Protein AF-A0A6F8SN04-F1 (afdb_monomer_lite)

Secondary structure (DSSP, 8-state):
-EE-TTT--EE-TT-SB-TTT-PBTTS-HHHHHHHHHHSPPP-----------------------EEEEEETTEEEEEEEEEEETTEEEEEEEEEE-

Organism: NCBI:txid2707299

Foldseek 3Di:
DDADLPPRDDDDPPDQADPVPRDGPPPDVVSVVVVVVVPPPDPDPDDPDDPDDDDDDDDDPDDWDWDWDDDVQKIKTKTWPDADPVGTDIDIDIDGD

Sequence (97 aa):
MKICPVCESTLFDDMDTCFGCLYRFGSDPALEAARSAKAVPWPVDGGEGECAASRGGEGGSAAPTAQEMSVPGWRLRVRSEGLQPRGSSLTVEIEPV

Structure (mmCIF, N/CA/C/O backbone):
data_AF-A0A6F8SN04-F1
#
_entry.id   AF-A0A6F8SN04-F1
#
loop_
_atom_site.group_PDB
_atom_site.id
_atom_site.type_symbol
_atom_site.label_atom_id
_atom_site.label_alt_id
_atom_site.label_comp_id
_atom_site.label_asym_id
_atom_site.label_entity_id
_atom_site.label_seq_id
_atom_site.pdbx_PDB_ins_code
_atom_site.Cartn_x
_atom_site.Cartn_y
_atom_site.Cartn_z
_atom_site.occupancy
_atom_site.B_iso_or_equiv
_atom_site.auth_seq_id
_atom_site.auth_comp_id
_atom_site.auth_asym_id
_atom_site.auth_atom_id
_atom_site.pdbx_PDB_model_num
ATOM 1 N N . MET A 1 1 ? 9.937 -6.859 -0.500 1.00 89.25 1 MET A N 1
ATOM 2 C CA . MET A 1 1 ? 8.818 -6.880 0.457 1.00 89.25 1 MET A CA 1
ATOM 3 C C . MET A 1 1 ? 7.550 -6.663 -0.344 1.00 89.25 1 MET A C 1
ATOM 5 O O . MET A 1 1 ? 7.493 -5.696 -1.099 1.00 89.25 1 MET A O 1
ATOM 9 N N . LYS A 1 2 ? 6.539 -7.511 -0.164 1.00 92.19 2 LYS A N 1
ATOM 10 C CA . LYS A 1 2 ? 5.204 -7.356 -0.758 1.00 92.19 2 LYS A CA 1
ATOM 11 C C . LYS A 1 2 ? 4.192 -6.997 0.319 1.00 92.19 2 LYS A C 1
ATOM 13 O O . LYS A 1 2 ? 4.497 -7.092 1.503 1.00 92.19 2 LYS A O 1
ATOM 18 N N . ILE A 1 3 ? 2.983 -6.587 -0.059 1.00 94.38 3 ILE A N 1
ATOM 19 C CA . ILE A 1 3 ? 1.903 -6.417 0.923 1.00 94.38 3 ILE A CA 1
ATOM 20 C C . ILE A 1 3 ? 0.691 -7.273 0.565 1.00 94.38 3 ILE A C 1
ATOM 22 O O . ILE A 1 3 ? 0.417 -7.541 -0.605 1.00 94.38 3 ILE A O 1
ATOM 26 N N . CYS A 1 4 ? 0.015 -7.800 1.583 1.00 95.44 4 CYS A N 1
ATOM 27 C CA . CYS A 1 4 ? -1.174 -8.611 1.379 1.00 95.44 4 CYS A CA 1
ATOM 28 C C . CYS A 1 4 ? -2.295 -7.756 0.768 1.00 95.44 4 CYS A C 1
ATOM 30 O O . CYS A 1 4 ? -2.577 -6.682 1.299 1.00 95.44 4 CYS A O 1
ATOM 32 N N . PRO A 1 5 ? -2.974 -8.213 -0.300 1.00 94.88 5 PRO A N 1
ATOM 33 C CA . PRO A 1 5 ? -4.105 -7.483 -0.862 1.00 94.88 5 PRO A CA 1
ATOM 34 C C . PRO A 1 5 ? -5.364 -7.488 0.003 1.00 94.88 5 PRO A C 1
ATOM 36 O O . PRO A 1 5 ? -6.267 -6.705 -0.264 1.00 94.88 5 PRO A O 1
ATOM 39 N N . VAL A 1 6 ? -5.418 -8.341 1.029 1.00 95.69 6 VAL A N 1
ATOM 40 C CA . VAL A 1 6 ? -6.580 -8.475 1.915 1.00 95.69 6 VAL A CA 1
ATOM 41 C C . VAL A 1 6 ? -6.405 -7.673 3.203 1.00 95.69 6 VAL A C 1
ATOM 43 O O . VAL A 1 6 ? -7.257 -6.857 3.528 1.00 95.69 6 VAL A O 1
ATOM 46 N N . CYS A 1 7 ? -5.317 -7.896 3.949 1.00 95.94 7 CYS A N 1
ATOM 47 C CA . CYS A 1 7 ? -5.108 -7.268 5.263 1.00 95.94 7 CYS A CA 1
ATOM 48 C C . CYS A 1 7 ? -4.037 -6.171 5.287 1.00 95.94 7 CYS A C 1
ATOM 50 O O . CYS A 1 7 ? -3.698 -5.678 6.358 1.00 95.94 7 CYS A O 1
ATOM 52 N N . GLU A 1 8 ? -3.458 -5.836 4.133 1.00 94.81 8 GLU A N 1
ATOM 53 C CA . GLU A 1 8 ? -2.468 -4.764 3.964 1.00 94.81 8 GLU A CA 1
ATOM 54 C C . GLU A 1 8 ? -1.161 -4.919 4.775 1.00 94.81 8 GLU A C 1
ATOM 56 O O . GLU A 1 8 ? -0.310 -4.033 4.774 1.00 94.81 8 GLU A O 1
ATOM 61 N N . SER A 1 9 ? -0.928 -6.075 5.405 1.00 94.94 9 SER A N 1
ATOM 62 C CA . SER A 1 9 ? 0.326 -6.352 6.112 1.00 94.94 9 SER A CA 1
ATOM 63 C C . SER A 1 9 ? 1.507 -6.453 5.144 1.00 94.94 9 SER A C 1
ATOM 65 O O . SER A 1 9 ? 1.397 -7.127 4.114 1.00 94.94 9 SER A O 1
ATOM 67 N N . THR A 1 10 ? 2.655 -5.888 5.515 1.00 95.31 10 THR A N 1
ATOM 68 C CA . THR A 1 10 ? 3.938 -6.081 4.820 1.00 95.31 10 THR A CA 1
ATOM 69 C C . THR A 1 10 ? 4.499 -7.478 5.084 1.00 95.31 10 THR A C 1
ATOM 71 O O . THR A 1 10 ? 4.565 -7.916 6.229 1.00 95.31 10 THR A O 1
ATOM 74 N N . LEU A 1 11 ? 4.915 -8.174 4.027 1.00 94.94 11 LEU A N 1
ATOM 75 C CA . LEU A 1 11 ? 5.457 -9.534 4.045 1.00 94.94 11 LEU A CA 1
ATOM 76 C C . LEU A 1 11 ? 6.724 -9.620 3.183 1.00 94.94 11 LEU A C 1
ATOM 78 O O . LEU A 1 11 ? 6.969 -8.776 2.316 1.00 94.94 11 LEU A O 1
ATOM 82 N N . PHE A 1 12 ? 7.502 -10.682 3.374 1.00 94.75 12 PHE A N 1
ATOM 83 C CA . PHE A 1 12 ? 8.600 -11.018 2.469 1.00 94.75 12 PHE A CA 1
ATOM 84 C C . PHE A 1 12 ? 8.066 -11.522 1.117 1.00 94.75 12 PHE A C 1
ATOM 86 O O . PHE A 1 12 ? 6.942 -12.026 1.026 1.00 94.75 12 PHE A O 1
ATOM 93 N N . ASP A 1 13 ? 8.840 -11.339 0.046 1.00 91.94 13 ASP A N 1
ATOM 94 C CA . ASP A 1 13 ? 8.384 -11.629 -1.323 1.00 91.94 13 ASP A CA 1
ATOM 95 C C . ASP A 1 13 ? 8.188 -13.132 -1.575 1.00 91.94 13 ASP A C 1
ATOM 97 O O . ASP A 1 13 ? 7.275 -13.512 -2.310 1.00 91.94 13 ASP A O 1
ATOM 101 N N . ASP A 1 14 ? 8.976 -13.971 -0.900 1.00 94.31 14 ASP A N 1
ATOM 102 C CA . ASP A 1 14 ? 8.982 -15.437 -0.979 1.00 94.31 14 ASP A CA 1
ATOM 103 C C . ASP A 1 14 ? 7.803 -16.113 -0.256 1.00 94.31 14 ASP A C 1
ATOM 105 O O . ASP A 1 14 ? 7.597 -17.313 -0.395 1.00 94.31 14 ASP A O 1
ATOM 109 N N . MET A 1 15 ? 6.983 -15.368 0.492 1.00 95.12 15 MET A N 1
ATOM 110 C CA . MET A 1 15 ? 5.868 -15.955 1.240 1.00 95.12 15 MET A CA 1
ATOM 111 C C . MET A 1 15 ? 4.666 -16.299 0.350 1.00 95.12 15 MET A C 1
ATOM 113 O O . MET A 1 15 ? 3.962 -15.403 -0.109 1.00 95.12 15 MET A O 1
ATOM 117 N N . ASP A 1 16 ? 4.326 -17.574 0.188 1.00 95.56 16 ASP A N 1
ATOM 118 C CA . ASP A 1 16 ? 3.161 -17.994 -0.617 1.00 95.56 16 ASP A CA 1
ATOM 119 C C . ASP A 1 16 ? 1.800 -17.746 0.057 1.00 95.56 16 ASP A C 1
ATOM 121 O O . ASP A 1 16 ? 0.744 -17.811 -0.576 1.00 95.56 16 ASP A O 1
ATOM 125 N N . THR A 1 17 ? 1.778 -17.483 1.365 1.00 96.50 17 THR A N 1
ATOM 126 C CA . THR A 1 17 ? 0.550 -17.254 2.141 1.00 96.50 17 THR A CA 1
ATOM 127 C C . THR A 1 17 ? 0.773 -16.171 3.190 1.00 96.50 17 THR A C 1
ATOM 129 O O . THR A 1 17 ? 1.804 -16.131 3.857 1.00 96.50 17 THR A O 1
ATOM 132 N N . CYS A 1 18 ? -0.199 -15.275 3.349 1.00 96.88 18 CYS A N 1
ATOM 133 C CA . CYS A 1 18 ? -0.185 -14.275 4.406 1.00 96.88 18 CYS A CA 1
ATOM 134 C C . CYS A 1 18 ? -0.596 -14.910 5.740 1.00 96.88 18 CYS A C 1
ATOM 136 O O . CYS A 1 18 ? -1.741 -15.321 5.898 1.00 96.88 18 CYS A O 1
ATOM 138 N N . PHE A 1 19 ? 0.286 -14.929 6.740 1.00 94.44 19 PHE A N 1
ATOM 139 C CA . PHE A 1 19 ? -0.057 -15.476 8.063 1.00 94.44 19 PHE A CA 1
ATOM 140 C C . PHE A 1 19 ? -1.000 -14.590 8.895 1.00 94.44 19 PHE A C 1
ATOM 142 O O . PHE A 1 19 ? -1.524 -15.052 9.902 1.00 94.44 19 PHE A O 1
ATOM 149 N N . GLY A 1 20 ? -1.252 -13.344 8.480 1.00 94.81 20 GLY A N 1
ATOM 150 C CA . GLY A 1 20 ? -2.201 -12.454 9.158 1.00 94.81 20 GLY A CA 1
ATOM 151 C C . GLY A 1 20 ? -3.667 -12.705 8.789 1.00 94.81 20 GLY A C 1
ATOM 152 O O . GLY A 1 20 ? -4.544 -12.532 9.626 1.00 94.81 20 GLY A O 1
ATOM 153 N N . CYS A 1 21 ? -3.944 -13.114 7.547 1.00 96.75 21 CYS A N 1
ATOM 154 C CA . CYS A 1 21 ? -5.315 -13.317 7.052 1.00 96.75 21 CYS A CA 1
ATOM 155 C C . CYS A 1 21 ? -5.522 -14.613 6.254 1.00 96.75 21 CYS A C 1
ATOM 157 O O . CYS A 1 21 ? -6.601 -14.832 5.715 1.00 96.75 21 CYS A O 1
ATOM 159 N N . LEU A 1 22 ? -4.495 -15.462 6.159 1.00 97.19 22 LEU A N 1
ATOM 160 C CA . LEU A 1 22 ? -4.486 -16.735 5.427 1.00 97.19 22 LEU A CA 1
ATOM 161 C C . LEU A 1 22 ? -4.748 -16.624 3.916 1.00 97.19 22 LEU A C 1
ATOM 163 O O . LEU A 1 22 ? -4.991 -17.632 3.255 1.00 97.19 22 LEU A O 1
ATOM 167 N N . TYR A 1 23 ? -4.644 -15.424 3.343 1.00 96.75 23 TYR A N 1
ATOM 168 C CA . TYR A 1 23 ? -4.708 -15.235 1.896 1.00 96.75 23 TYR A CA 1
ATOM 169 C C . TYR A 1 23 ? -3.532 -15.935 1.198 1.00 96.75 23 TYR A C 1
ATOM 171 O O . TYR A 1 23 ? -2.374 -15.719 1.571 1.00 96.75 23 TYR A O 1
ATOM 179 N N . ARG A 1 24 ? -3.823 -16.743 0.174 1.00 97.44 24 ARG A N 1
ATOM 180 C CA . ARG A 1 24 ? -2.829 -17.457 -0.638 1.00 97.44 24 ARG A CA 1
ATOM 181 C C . ARG A 1 24 ? -2.535 -16.661 -1.907 1.00 97.44 24 ARG A C 1
ATOM 183 O O . ARG A 1 24 ? -3.427 -16.446 -2.717 1.00 97.44 24 ARG A O 1
ATOM 190 N N . PHE A 1 25 ? -1.286 -16.252 -2.098 1.00 95.25 25 PHE A N 1
ATOM 191 C CA . PHE A 1 25 ? -0.909 -15.481 -3.284 1.00 95.25 25 PHE A CA 1
ATOM 192 C C . PHE A 1 25 ? -1.077 -16.319 -4.561 1.00 95.25 25 PHE A C 1
ATOM 194 O O . PHE A 1 25 ? -0.809 -17.522 -4.565 1.00 95.25 25 PHE A O 1
ATOM 201 N N . GLY A 1 26 ? -1.572 -15.690 -5.627 1.00 94.38 26 GLY A N 1
ATOM 202 C CA . GLY A 1 26 ? -1.949 -16.337 -6.883 1.00 94.38 26 GLY A CA 1
ATOM 203 C C . GLY A 1 26 ? -3.357 -16.946 -6.905 1.00 94.38 26 GLY A C 1
ATOM 204 O O . GLY A 1 26 ? -3.754 -17.477 -7.940 1.00 94.38 26 GLY A O 1
ATOM 205 N N . SER A 1 27 ? -4.132 -16.879 -5.811 1.00 96.44 27 SER A N 1
ATOM 206 C CA . SER A 1 27 ? -5.526 -17.356 -5.819 1.00 96.44 27 SER A CA 1
ATOM 207 C C . SER A 1 27 ? -6.483 -16.415 -6.551 1.00 96.44 27 SER A C 1
ATOM 209 O O . SER A 1 27 ? -7.474 -16.877 -7.108 1.00 96.44 27 SER A O 1
ATOM 211 N N . ASP A 1 28 ? -6.197 -15.109 -6.542 1.00 95.81 28 ASP A N 1
ATOM 212 C CA . ASP A 1 28 ? -6.976 -14.088 -7.247 1.00 95.81 28 ASP A CA 1
ATOM 213 C C . ASP A 1 28 ? -6.043 -13.055 -7.917 1.00 95.81 28 ASP A C 1
ATOM 215 O O . ASP A 1 28 ? -5.634 -12.067 -7.296 1.00 95.81 28 ASP A O 1
ATOM 219 N N . PRO A 1 29 ? -5.694 -13.262 -9.201 1.00 92.81 29 PRO A N 1
ATOM 220 C CA . PRO A 1 29 ? -4.830 -12.348 -9.946 1.00 92.81 29 PRO A CA 1
ATOM 221 C C . PRO A 1 29 ? -5.441 -10.957 -10.150 1.00 92.81 29 PRO A C 1
ATOM 223 O O . PRO A 1 29 ? -4.706 -9.975 -10.262 1.00 92.81 29 PRO A O 1
ATOM 226 N N . ALA A 1 30 ? -6.773 -10.850 -10.212 1.00 92.44 30 ALA A N 1
ATOM 227 C CA . ALA A 1 30 ? -7.448 -9.574 -10.433 1.00 92.44 30 ALA A CA 1
ATOM 228 C C . ALA A 1 30 ? -7.318 -8.677 -9.197 1.00 92.44 30 ALA A C 1
ATOM 230 O O . ALA A 1 30 ? -6.998 -7.492 -9.317 1.00 92.44 30 ALA A O 1
ATOM 231 N N . LEU A 1 31 ? -7.4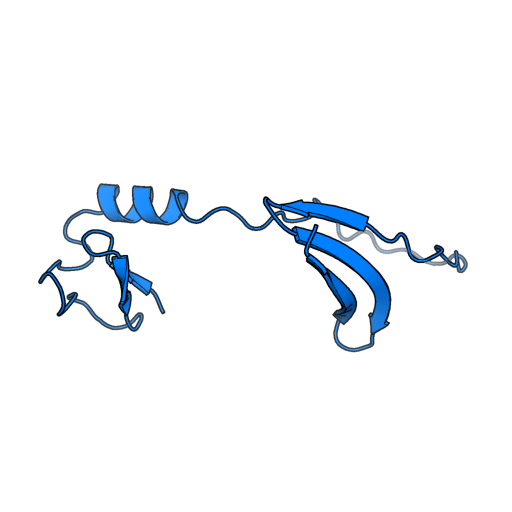85 -9.260 -8.009 1.00 92.31 31 LEU A N 1
ATOM 232 C CA . LEU A 1 31 ? -7.273 -8.581 -6.735 1.00 92.31 31 LEU A CA 1
ATOM 233 C C . LEU A 1 31 ? -5.812 -8.118 -6.566 1.00 92.31 31 LEU A C 1
ATOM 235 O O . LEU A 1 31 ? -5.547 -6.991 -6.137 1.00 92.31 31 LEU A O 1
ATOM 239 N N . GLU A 1 32 ? -4.850 -8.959 -6.942 1.00 93.00 32 GLU A N 1
ATOM 240 C CA .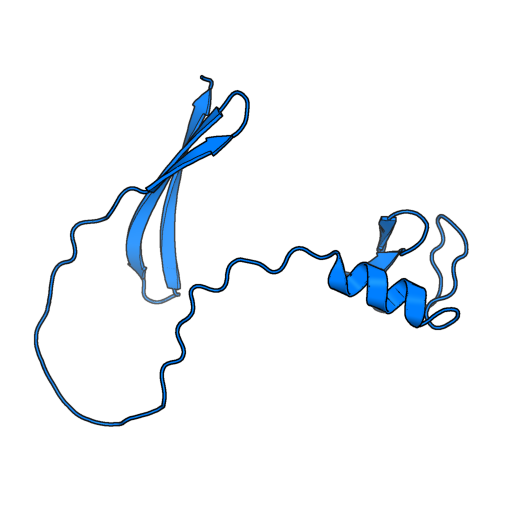 GLU A 1 32 ? -3.418 -8.639 -6.865 1.00 93.00 32 GLU A CA 1
ATOM 241 C C . GLU A 1 32 ? -3.005 -7.530 -7.845 1.00 93.00 32 GLU A C 1
ATOM 243 O O . GLU A 1 32 ? -2.236 -6.626 -7.485 1.00 93.00 32 GLU A O 1
ATOM 248 N N . ALA A 1 33 ? -3.564 -7.541 -9.058 1.00 90.06 33 ALA A N 1
ATOM 249 C CA . ALA A 1 33 ? -3.362 -6.491 -10.049 1.00 90.06 33 ALA A CA 1
ATOM 250 C C . ALA A 1 33 ? -3.974 -5.155 -9.597 1.00 90.06 33 ALA A C 1
ATOM 252 O O . ALA A 1 33 ? -3.304 -4.122 -9.657 1.00 90.06 33 ALA A O 1
ATOM 253 N N . ALA A 1 34 ? -5.207 -5.171 -9.076 1.00 88.06 34 ALA A N 1
ATOM 254 C CA . ALA A 1 34 ? -5.883 -3.976 -8.568 1.00 88.06 34 ALA A CA 1
ATOM 255 C C . ALA A 1 34 ? -5.085 -3.300 -7.444 1.00 88.06 34 ALA A C 1
ATOM 257 O O . ALA A 1 34 ? -4.947 -2.076 -7.410 1.00 88.06 34 ALA A O 1
ATOM 258 N N . ARG A 1 35 ? -4.489 -4.097 -6.552 1.00 87.12 35 ARG A N 1
ATOM 259 C CA . ARG A 1 35 ? -3.588 -3.579 -5.521 1.00 87.12 35 ARG A CA 1
ATOM 260 C C . ARG A 1 35 ? -2.317 -2.967 -6.107 1.00 87.12 35 ARG A C 1
ATOM 262 O O . ARG A 1 35 ? -1.901 -1.904 -5.652 1.00 87.12 35 ARG A O 1
ATOM 269 N N . SER A 1 36 ? -1.697 -3.628 -7.079 1.00 81.06 36 SER A N 1
ATOM 270 C CA . SER A 1 36 ? -0.470 -3.133 -7.715 1.00 81.06 36 SER A CA 1
ATOM 271 C C . SER A 1 36 ? -0.708 -1.796 -8.423 1.00 81.06 36 SER A C 1
ATOM 273 O O . SER A 1 36 ? 0.134 -0.911 -8.351 1.00 81.06 36 SER A O 1
ATOM 275 N N . ALA A 1 37 ? -1.894 -1.606 -9.008 1.00 78.00 37 ALA A N 1
ATOM 276 C CA . ALA A 1 37 ? -2.317 -0.336 -9.597 1.00 78.00 37 ALA A CA 1
ATOM 277 C C . ALA A 1 37 ? -2.618 0.764 -8.557 1.00 78.00 37 ALA A C 1
ATOM 279 O O . ALA A 1 37 ? -2.505 1.947 -8.863 1.00 78.00 37 ALA A O 1
ATOM 280 N N . LYS A 1 38 ? -2.992 0.392 -7.323 1.00 73.94 38 LYS A N 1
ATOM 281 C CA . LYS A 1 38 ? -3.215 1.333 -6.210 1.00 73.94 38 LYS A CA 1
ATOM 282 C C . LYS A 1 38 ? -1.904 1.860 -5.615 1.00 73.94 38 LYS A C 1
ATOM 284 O O . LYS A 1 38 ? -1.929 2.851 -4.886 1.00 73.94 38 LYS A O 1
ATOM 289 N N . ALA A 1 39 ? -0.768 1.218 -5.897 1.00 70.44 39 ALA A N 1
ATOM 290 C CA . ALA A 1 39 ? 0.527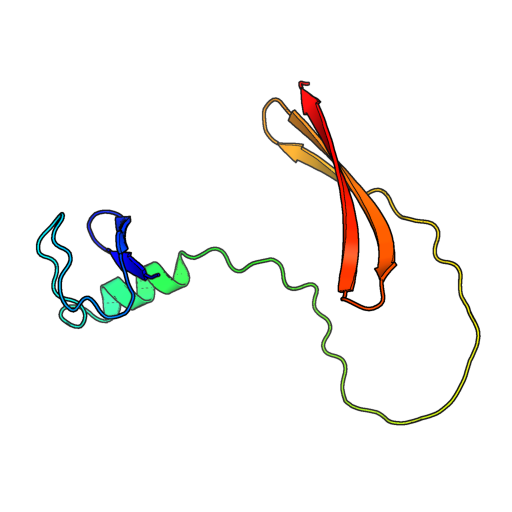 1.792 -5.567 1.00 70.44 39 ALA A CA 1
ATOM 291 C C . ALA A 1 39 ? 0.674 3.083 -6.375 1.00 70.44 39 ALA A C 1
ATOM 293 O O . ALA A 1 39 ? 0.781 3.042 -7.598 1.00 70.44 39 ALA A O 1
ATOM 294 N N . VAL A 1 40 ? 0.602 4.227 -5.690 1.00 62.81 40 VAL A N 1
ATOM 295 C CA . VAL A 1 40 ? 0.713 5.538 -6.328 1.00 62.81 40 VAL A CA 1
ATOM 296 C C . VAL A 1 40 ? 2.036 5.551 -7.094 1.00 62.81 40 VAL A C 1
ATOM 298 O O . VAL A 1 40 ? 3.081 5.374 -6.458 1.00 62.81 40 VAL A O 1
ATOM 301 N N . PRO A 1 41 ? 2.024 5.692 -8.433 1.00 59.19 41 PRO A N 1
ATOM 302 C CA . PRO A 1 41 ? 3.262 5.816 -9.171 1.00 59.19 41 PRO A CA 1
ATOM 303 C C . PRO A 1 41 ? 3.988 7.038 -8.623 1.00 59.19 41 PRO A C 1
ATOM 305 O O . PRO A 1 41 ? 3.412 8.123 -8.507 1.00 59.19 41 PRO A O 1
ATOM 308 N N . TRP A 1 42 ? 5.244 6.840 -8.232 1.00 51.44 42 TRP A N 1
ATOM 309 C CA . TRP A 1 42 ? 6.135 7.951 -7.941 1.00 51.44 42 TRP A CA 1
ATOM 310 C C . TRP A 1 42 ? 6.089 8.912 -9.140 1.00 51.44 42 TRP A C 1
ATOM 312 O O . TRP A 1 42 ? 6.089 8.413 -10.271 1.00 51.44 42 TRP A O 1
ATOM 322 N N . PRO A 1 43 ? 6.022 10.244 -8.953 1.00 55.22 43 PRO A N 1
ATOM 323 C CA . PRO A 1 43 ? 6.155 11.166 -10.068 1.00 55.22 43 PRO A CA 1
ATOM 324 C C . PRO A 1 43 ? 7.536 10.931 -10.675 1.00 55.22 43 PRO A C 1
ATOM 326 O O . PRO A 1 43 ? 8.557 11.310 -10.104 1.00 55.22 43 PRO A O 1
ATOM 329 N N . VAL A 1 44 ? 7.584 10.208 -11.789 1.00 58.31 44 VAL A N 1
ATOM 330 C CA . VAL A 1 44 ? 8.769 10.200 -12.631 1.00 58.31 44 VAL A CA 1
ATOM 331 C C . VAL A 1 44 ? 8.692 11.528 -13.365 1.00 58.31 44 VAL A C 1
ATOM 333 O O . VAL A 1 44 ? 7.756 11.760 -14.131 1.00 58.31 44 VAL A O 1
ATOM 336 N N . ASP A 1 45 ? 9.605 12.447 -13.069 1.00 55.78 45 ASP A N 1
ATOM 337 C CA . ASP A 1 45 ? 9.822 13.576 -13.963 1.00 55.78 45 ASP A CA 1
ATOM 338 C C . ASP A 1 45 ? 10.128 12.975 -15.338 1.00 55.78 45 ASP A C 1
ATOM 340 O O . ASP A 1 45 ? 11.072 12.196 -15.496 1.00 55.78 45 ASP A O 1
ATOM 344 N N . GLY A 1 46 ? 9.249 13.238 -16.304 1.00 50.69 46 GLY A N 1
ATOM 345 C CA . GLY A 1 46 ? 9.360 12.740 -17.667 1.00 50.69 46 GLY A CA 1
ATOM 346 C C . GLY A 1 46 ? 10.667 13.213 -18.293 1.00 50.69 46 GLY A C 1
ATOM 347 O O . GLY A 1 46 ? 10.762 14.338 -18.770 1.00 50.69 46 GLY A O 1
ATOM 348 N N . GLY A 1 47 ? 11.671 12.343 -18.270 1.00 40.56 47 GLY A N 1
ATOM 349 C CA . GLY A 1 47 ? 12.940 12.480 -18.972 1.00 40.56 47 GLY A CA 1
ATOM 350 C C . GLY A 1 47 ? 13.094 11.346 -19.974 1.00 40.56 47 GLY A C 1
ATOM 351 O O . GLY A 1 47 ? 13.975 10.501 -19.842 1.00 40.56 47 GLY A O 1
ATOM 352 N N . GLU A 1 48 ? 12.201 11.301 -20.955 1.00 48.91 48 GLU A N 1
ATOM 353 C CA . GLU A 1 48 ? 12.446 10.643 -22.238 1.00 48.91 48 GLU A CA 1
ATOM 354 C C . GLU A 1 48 ? 13.642 11.343 -22.907 1.00 48.91 48 GLU A C 1
ATOM 356 O O . GLU A 1 48 ? 13.538 12.435 -23.453 1.00 48.91 48 GLU A O 1
ATOM 361 N N . GLY A 1 49 ? 14.823 10.741 -22.773 1.00 37.25 49 GLY A N 1
ATOM 362 C CA . GLY A 1 49 ? 16.078 11.241 -23.323 1.00 37.25 49 GLY A CA 1
ATOM 363 C C . GLY A 1 49 ? 16.737 10.164 -24.164 1.00 37.25 49 GLY A C 1
ATOM 364 O O . GLY A 1 49 ? 17.547 9.380 -23.677 1.00 37.25 49 GLY A O 1
ATOM 365 N N . GLU A 1 50 ? 16.330 10.124 -25.425 1.00 36.72 50 GLU A N 1
ATOM 366 C CA . GLU A 1 50 ? 16.881 9.323 -26.509 1.00 36.72 50 GLU A CA 1
ATOM 367 C C . GLU A 1 50 ? 18.420 9.387 -26.539 1.00 36.72 50 GLU A C 1
ATOM 369 O O . GLU A 1 50 ? 19.028 10.449 -26.382 1.00 36.72 50 GLU A O 1
ATOM 374 N N . CYS A 1 51 ? 19.074 8.240 -26.735 1.00 43.56 51 CYS A N 1
ATOM 375 C CA . CYS A 1 51 ? 20.524 8.162 -26.877 1.00 43.56 51 CYS A CA 1
ATOM 376 C C . CYS A 1 51 ? 20.968 8.825 -28.191 1.00 43.56 51 CYS A C 1
ATOM 378 O O . CYS A 1 51 ? 21.141 8.151 -29.204 1.00 43.56 51 CYS A O 1
ATOM 380 N N . ALA A 1 52 ? 21.196 10.137 -28.173 1.00 34.34 52 ALA A N 1
ATOM 381 C CA . ALA A 1 52 ? 21.855 10.858 -29.252 1.00 34.34 52 ALA A CA 1
ATOM 382 C C . ALA A 1 52 ? 23.249 11.309 -28.800 1.00 34.34 52 ALA A C 1
ATOM 384 O O . ALA A 1 52 ? 23.428 12.222 -27.996 1.00 34.34 52 ALA A O 1
ATOM 385 N N . ALA A 1 53 ? 24.265 10.643 -29.340 1.00 42.28 53 ALA A N 1
ATOM 386 C CA . ALA A 1 53 ? 25.637 11.107 -29.278 1.00 42.28 53 ALA A CA 1
ATOM 387 C C . ALA A 1 53 ? 25.773 12.458 -30.004 1.00 42.28 53 ALA A C 1
ATOM 389 O O . ALA A 1 53 ? 25.459 12.526 -31.190 1.00 42.28 53 ALA A O 1
ATOM 390 N N . SER A 1 54 ? 26.302 13.493 -29.336 1.00 38.94 54 SER A N 1
ATOM 391 C CA . SER A 1 54 ? 27.335 14.410 -29.865 1.00 38.94 54 SER A CA 1
ATOM 392 C C . SER A 1 54 ? 27.653 15.575 -28.915 1.00 38.94 54 SER A C 1
ATOM 394 O O . SER A 1 54 ? 26.775 16.298 -28.474 1.00 38.94 54 SER A O 1
ATOM 396 N N . ARG A 1 55 ? 28.959 15.735 -28.663 1.00 40.28 55 ARG A N 1
ATOM 397 C CA . ARG A 1 55 ? 29.746 16.965 -28.427 1.00 40.28 55 ARG A CA 1
ATOM 398 C C . ARG A 1 55 ? 29.049 18.248 -27.928 1.00 40.28 55 ARG A C 1
ATOM 400 O O . ARG A 1 55 ? 28.400 18.930 -28.705 1.00 40.28 55 ARG A O 1
ATOM 407 N N . GLY A 1 56 ? 29.535 18.692 -26.763 1.00 35.56 56 GLY A N 1
ATOM 408 C CA . GLY A 1 56 ? 30.096 20.038 -26.559 1.00 35.56 56 GLY A CA 1
ATOM 409 C C . GLY A 1 56 ? 29.112 21.157 -26.210 1.00 35.56 56 GLY A C 1
ATOM 410 O O . GLY A 1 56 ? 28.158 21.386 -26.936 1.00 35.56 56 GLY A O 1
ATOM 411 N N . GLY A 1 57 ? 29.418 21.912 -25.148 1.00 32.19 57 GLY A N 1
ATOM 412 C CA . GLY A 1 57 ? 28.818 23.231 -24.918 1.00 32.19 57 GLY A CA 1
ATOM 413 C C . GLY A 1 57 ? 28.411 23.507 -23.473 1.00 32.19 57 GLY A C 1
ATOM 414 O O . GLY A 1 57 ? 27.293 23.216 -23.086 1.00 32.19 57 GLY A O 1
ATOM 415 N N . GLU A 1 58 ? 29.356 24.083 -22.729 1.00 37.62 58 GLU A N 1
ATOM 416 C CA . GLU A 1 58 ? 29.195 25.260 -21.855 1.00 37.62 58 GLU A CA 1
ATOM 417 C C . GLU A 1 58 ? 28.202 25.240 -20.675 1.00 37.62 58 GLU A C 1
ATOM 419 O O . GLU A 1 58 ? 26.998 25.035 -20.787 1.00 37.62 58 GLU A O 1
ATOM 424 N N . GLY A 1 59 ? 28.762 25.523 -19.494 1.00 44.31 59 GLY A N 1
ATOM 425 C CA . GLY A 1 59 ? 28.060 25.539 -18.220 1.00 44.31 59 GLY A CA 1
ATOM 426 C C . GLY A 1 59 ? 27.013 26.643 -18.120 1.00 44.31 59 GLY A C 1
ATOM 427 O O . GLY A 1 59 ? 27.315 27.826 -18.250 1.00 44.31 59 GLY A O 1
ATOM 428 N N . GLY A 1 60 ? 25.794 26.236 -17.778 1.00 33.34 60 GLY A N 1
ATOM 429 C CA . GLY A 1 60 ? 24.771 27.095 -17.202 1.00 33.34 60 GLY A CA 1
ATOM 430 C C . GLY A 1 60 ? 24.610 26.754 -15.726 1.00 33.34 60 GLY A C 1
ATOM 431 O O . GLY A 1 60 ? 24.051 25.716 -15.384 1.00 33.34 60 GLY A O 1
ATOM 432 N N . SER A 1 61 ? 25.120 27.620 -14.852 1.00 45.56 61 SER A N 1
ATOM 433 C CA . SER A 1 61 ? 24.813 27.608 -13.421 1.00 45.56 61 SER A CA 1
ATOM 434 C C . SER A 1 61 ? 23.323 27.914 -13.245 1.00 45.56 61 SER A C 1
ATOM 436 O O . SER A 1 61 ? 22.909 29.074 -13.275 1.00 45.56 61 SER A O 1
ATOM 438 N N . ALA A 1 62 ? 22.501 26.870 -13.141 1.00 43.16 62 ALA A N 1
ATOM 439 C CA . ALA A 1 62 ? 21.106 26.998 -12.755 1.00 43.16 62 ALA A CA 1
ATOM 440 C C . ALA A 1 62 ? 21.060 27.297 -11.253 1.00 43.16 62 ALA A C 1
ATOM 442 O O . ALA A 1 62 ? 21.494 26.486 -10.433 1.00 43.16 62 ALA A O 1
ATOM 443 N N . ALA A 1 63 ? 20.573 28.484 -10.892 1.00 47.69 63 ALA A N 1
ATOM 444 C CA . ALA A 1 63 ? 20.319 28.823 -9.500 1.00 47.69 63 ALA A CA 1
ATOM 445 C C . ALA A 1 63 ? 19.388 27.763 -8.873 1.00 47.69 63 ALA A C 1
ATOM 447 O O . ALA A 1 63 ? 18.433 27.339 -9.531 1.00 47.69 63 ALA A O 1
ATOM 448 N N . PRO A 1 64 ? 19.640 27.324 -7.626 1.00 54.16 64 PRO A N 1
ATOM 449 C CA . PRO A 1 64 ? 18.852 26.276 -6.992 1.00 54.16 64 PRO A CA 1
ATOM 450 C C . PRO A 1 64 ? 17.411 26.760 -6.813 1.00 54.16 64 PRO A C 1
ATOM 452 O O . PRO A 1 64 ? 17.142 27.677 -6.034 1.00 54.16 64 PRO A O 1
ATOM 455 N N . THR A 1 65 ? 16.471 26.166 -7.550 1.00 60.28 65 THR A N 1
ATOM 456 C CA . THR A 1 65 ? 15.053 26.494 -7.406 1.00 60.28 65 THR A CA 1
ATOM 457 C C . THR A 1 65 ? 14.545 25.799 -6.147 1.00 60.28 65 THR A C 1
ATOM 459 O O . THR A 1 65 ? 14.467 24.572 -6.100 1.0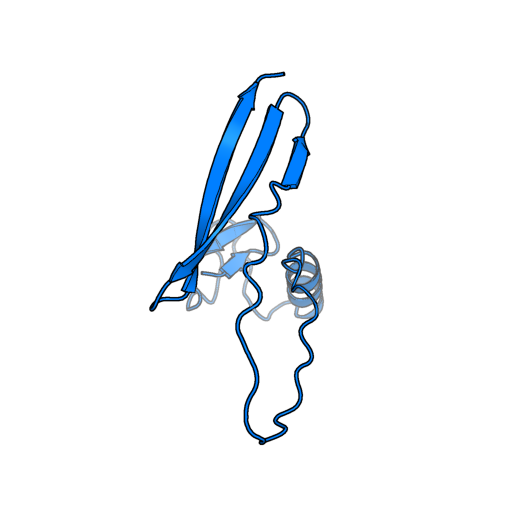0 60.28 65 THR A O 1
ATOM 462 N N . ALA A 1 66 ? 14.243 26.563 -5.100 1.00 70.25 66 ALA A N 1
ATOM 463 C CA . ALA A 1 66 ? 13.559 26.023 -3.933 1.00 70.25 66 ALA A CA 1
ATOM 464 C C . ALA A 1 66 ? 12.088 25.780 -4.299 1.00 70.25 66 ALA A C 1
ATOM 466 O O . ALA A 1 66 ? 11.386 26.725 -4.658 1.00 70.25 66 ALA A O 1
ATOM 467 N N . GLN A 1 67 ? 11.624 24.535 -4.217 1.00 77.75 67 GLN A N 1
ATOM 468 C CA . GLN A 1 67 ? 10.222 24.192 -4.423 1.00 77.75 67 GLN A CA 1
ATOM 469 C C . GLN A 1 67 ? 9.524 24.128 -3.060 1.00 77.75 67 GLN A C 1
ATOM 471 O O . GLN A 1 67 ? 9.898 23.330 -2.199 1.00 77.75 67 GLN A O 1
ATOM 476 N N . GLU A 1 68 ? 8.538 25.000 -2.840 1.00 82.25 68 GLU A N 1
ATOM 477 C CA . GLU A 1 68 ? 7.710 24.993 -1.629 1.00 82.25 68 GLU A CA 1
ATOM 478 C C . GLU A 1 68 ? 6.432 24.188 -1.889 1.00 82.25 68 GLU A C 1
ATOM 480 O O . GLU A 1 68 ? 5.763 24.378 -2.905 1.00 82.25 68 GLU A O 1
ATOM 485 N N . MET A 1 69 ? 6.092 23.283 -0.973 1.00 77.75 69 MET A N 1
ATOM 486 C CA . MET A 1 69 ? 4.853 22.510 -1.016 1.00 77.75 69 MET A CA 1
ATOM 487 C C . MET A 1 69 ? 4.133 22.579 0.333 1.00 77.75 69 MET A C 1
ATOM 489 O O . MET A 1 69 ? 4.753 22.699 1.392 1.00 77.75 69 MET A O 1
ATOM 493 N N . SER A 1 70 ? 2.803 22.533 0.295 1.00 78.12 70 SER A N 1
ATOM 494 C CA . SER A 1 70 ? 1.956 22.565 1.489 1.00 78.12 70 SER A CA 1
ATOM 495 C C . SER A 1 70 ? 1.200 21.254 1.636 1.00 78.12 70 SER A C 1
ATOM 497 O O . SER A 1 70 ? 0.535 20.801 0.705 1.00 78.12 70 SER A O 1
ATOM 499 N N . VAL A 1 71 ? 1.274 20.676 2.830 1.00 78.75 71 VAL A N 1
ATOM 500 C CA . VAL A 1 71 ? 0.424 19.569 3.280 1.00 78.75 71 VAL A CA 1
ATOM 501 C C . VAL A 1 71 ? -0.301 20.013 4.555 1.00 78.75 71 VAL A C 1
ATOM 503 O O . VAL A 1 71 ? 0.185 20.907 5.244 1.00 78.75 71 VAL A O 1
ATOM 506 N N . PRO A 1 72 ? -1.487 19.474 4.883 1.00 88.75 72 PRO A N 1
ATOM 507 C CA . PRO A 1 72 ? -2.270 19.963 6.020 1.00 88.75 72 PRO A CA 1
ATOM 508 C C . PRO A 1 72 ? -1.459 20.024 7.328 1.00 88.75 72 PRO A C 1
ATOM 510 O O . PRO A 1 72 ? -0.994 18.997 7.816 1.00 88.75 72 PRO A O 1
ATOM 513 N N . GLY A 1 73 ? -1.290 21.232 7.879 1.00 84.75 73 GLY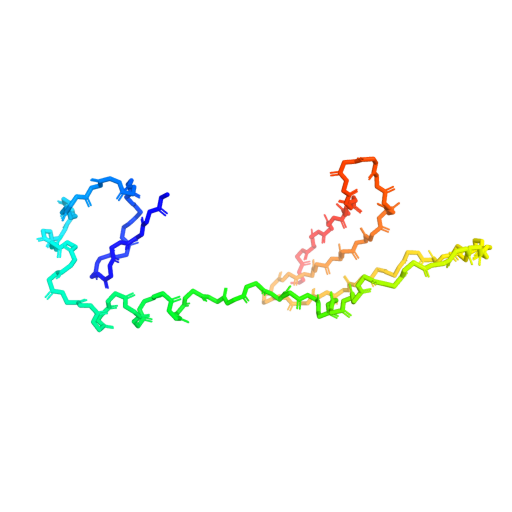 A N 1
ATOM 514 C CA . GLY A 1 73 ? -0.537 21.501 9.114 1.00 84.75 73 GLY A CA 1
ATOM 515 C C . GLY A 1 73 ? 0.979 21.680 8.954 1.00 84.75 73 GLY A C 1
ATOM 516 O O . GLY A 1 73 ? 1.655 21.932 9.949 1.00 84.75 73 GLY A O 1
ATOM 517 N N . TRP A 1 74 ? 1.525 21.569 7.738 1.00 83.56 74 TRP A N 1
ATOM 518 C CA . TRP A 1 74 ? 2.969 21.646 7.509 1.00 83.56 74 TRP A CA 1
ATOM 519 C C . TRP A 1 74 ? 3.338 22.347 6.199 1.00 83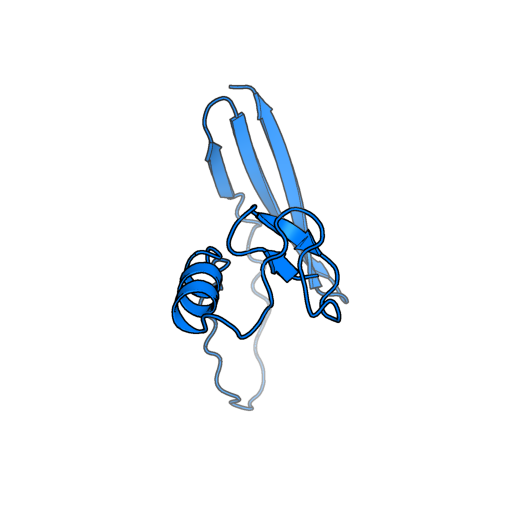.56 74 TRP A C 1
ATOM 521 O O . TRP A 1 74 ? 2.714 22.169 5.149 1.00 83.56 74 TRP A O 1
ATOM 531 N N . ARG A 1 75 ? 4.432 23.101 6.251 1.00 86.88 75 ARG A N 1
ATOM 532 C CA . ARG A 1 75 ? 5.120 23.696 5.110 1.00 86.88 75 ARG A CA 1
ATOM 533 C C . ARG A 1 75 ? 6.416 22.937 4.880 1.00 86.88 75 ARG A C 1
ATOM 535 O O . ARG A 1 75 ? 7.192 22.716 5.805 1.00 86.88 75 ARG A O 1
ATOM 542 N N . LEU A 1 76 ? 6.651 22.564 3.632 1.00 89.69 76 LEU A N 1
ATOM 543 C CA . LEU A 1 76 ? 7.835 21.833 3.204 1.00 89.69 76 LEU A CA 1
ATOM 544 C C . LEU A 1 76 ? 8.583 22.677 2.172 1.00 89.69 76 LEU A C 1
ATOM 546 O O . LEU A 1 76 ? 7.977 23.145 1.207 1.00 89.69 76 LEU A O 1
ATOM 550 N N . ARG A 1 77 ? 9.896 22.844 2.341 1.00 86.25 77 ARG A N 1
ATOM 551 C CA . ARG A 1 77 ? 10.769 23.489 1.351 1.00 86.25 77 ARG A CA 1
ATOM 552 C C . ARG A 1 77 ? 11.826 22.505 0.885 1.00 86.25 77 ARG A C 1
ATOM 554 O O . ARG A 1 77 ? 12.616 22.027 1.689 1.00 86.25 77 ARG A O 1
ATOM 561 N N . VAL A 1 78 ? 11.855 22.226 -0.412 1.00 85.38 78 VAL A N 1
ATOM 562 C CA . VAL A 1 78 ? 12.835 21.332 -1.036 1.00 85.38 78 VAL A CA 1
ATOM 563 C C . VAL A 1 78 ? 13.811 22.168 -1.850 1.00 85.38 78 VAL A C 1
ATOM 565 O O . VAL A 1 78 ? 13.400 22.954 -2.700 1.00 85.38 78 VAL A O 1
ATOM 568 N N . ARG A 1 79 ? 15.111 22.014 -1.604 1.00 82.88 79 ARG A N 1
ATOM 569 C CA . ARG A 1 79 ? 16.181 22.665 -2.367 1.00 82.88 79 ARG A CA 1
ATOM 570 C C . ARG A 1 79 ? 17.084 21.620 -2.992 1.00 82.88 79 ARG A C 1
ATOM 572 O O . ARG A 1 79 ? 17.577 20.736 -2.300 1.00 82.88 79 ARG A O 1
ATOM 579 N N . SER A 1 80 ? 17.342 21.753 -4.288 1.00 77.75 80 SER A N 1
ATOM 580 C CA . SER A 1 80 ? 18.382 20.985 -4.965 1.00 77.75 80 SER A CA 1
ATOM 581 C C . SER A 1 80 ? 19.739 21.639 -4.741 1.00 77.75 80 SER A C 1
ATOM 583 O O . SER A 1 80 ? 19.937 22.787 -5.136 1.00 77.75 80 SER A O 1
ATOM 585 N N . GLU A 1 81 ? 20.684 20.918 -4.149 1.00 70.00 81 GLU A N 1
ATOM 586 C CA . GLU A 1 81 ? 22.039 21.435 -3.895 1.00 70.00 81 GLU A CA 1
ATOM 587 C C . GLU A 1 81 ? 23.017 21.122 -5.037 1.00 70.00 81 GLU A C 1
ATOM 589 O O . GLU A 1 81 ? 24.161 21.569 -5.029 1.00 70.00 81 GLU A O 1
ATOM 594 N N . GLY A 1 82 ? 22.549 20.396 -6.054 1.00 64.00 82 GLY A N 1
ATOM 595 C CA . GLY A 1 82 ? 23.298 20.051 -7.258 1.00 64.00 82 GLY A CA 1
ATOM 596 C C . GLY A 1 82 ? 23.520 18.546 -7.419 1.00 64.00 82 GLY A C 1
ATOM 597 O O . GLY A 1 82 ? 23.216 17.738 -6.535 1.00 64.00 82 GLY A O 1
ATOM 598 N N . LEU A 1 83 ? 24.037 18.169 -8.591 1.00 58.47 83 LEU A N 1
ATOM 599 C CA . LEU A 1 83 ? 24.425 16.795 -8.904 1.00 58.47 83 LEU A CA 1
ATOM 600 C C . LEU A 1 83 ? 25.706 16.427 -8.150 1.00 58.47 83 LEU A C 1
ATOM 602 O O . LEU A 1 83 ? 26.756 17.035 -8.347 1.00 58.47 83 LEU A O 1
ATOM 606 N N . GLN A 1 84 ? 25.627 15.399 -7.313 1.00 62.66 84 GLN A N 1
ATOM 607 C CA . GLN A 1 84 ? 26.779 14.761 -6.694 1.00 62.66 84 GLN A CA 1
ATOM 608 C C . GLN A 1 84 ? 27.240 13.543 -7.508 1.00 62.66 84 GLN A C 1
ATOM 610 O O . GLN A 1 84 ? 26.464 12.971 -8.277 1.00 62.66 84 GLN A O 1
ATOM 615 N N . PRO A 1 85 ? 28.486 13.066 -7.307 1.00 56.03 85 PRO A N 1
ATOM 616 C CA . PRO A 1 85 ? 29.026 11.906 -8.024 1.00 56.03 85 PRO A CA 1
ATOM 617 C C . PRO A 1 85 ? 28.217 10.608 -7.852 1.00 56.03 85 PRO A C 1
ATOM 619 O O . PRO A 1 85 ? 28.448 9.644 -8.574 1.00 56.03 85 PRO A O 1
ATOM 622 N N . ARG A 1 86 ? 27.301 10.557 -6.873 1.00 62.91 86 ARG A N 1
ATOM 623 C CA . ARG A 1 86 ? 26.438 9.406 -6.563 1.00 62.91 86 ARG A CA 1
ATOM 624 C C . ARG A 1 86 ? 24.942 9.662 -6.799 1.00 62.91 86 ARG A C 1
ATOM 626 O O . ARG A 1 86 ? 24.139 8.806 -6.444 1.00 62.91 86 ARG A O 1
ATOM 633 N N . GLY A 1 87 ? 24.570 10.805 -7.379 1.00 73.88 87 GLY A N 1
ATOM 634 C CA . GLY A 1 87 ? 23.175 11.191 -7.624 1.00 73.88 87 GLY A CA 1
ATOM 635 C C . GLY A 1 87 ? 22.863 12.619 -7.179 1.00 73.88 87 GLY A C 1
ATOM 636 O O . GLY A 1 87 ? 23.761 13.403 -6.892 1.00 73.88 87 GLY A O 1
ATOM 637 N N . SER A 1 88 ? 21.584 12.976 -7.131 1.00 75.81 88 SER A N 1
ATOM 638 C CA . SER A 1 88 ? 21.138 14.322 -6.748 1.00 75.81 88 SER A CA 1
ATOM 639 C C . SER A 1 88 ? 21.140 14.505 -5.225 1.00 75.81 88 SER A C 1
ATOM 641 O O . SER A 1 88 ? 20.612 13.653 -4.512 1.00 75.81 88 SER A O 1
ATOM 643 N N . SER A 1 89 ? 21.695 15.620 -4.727 1.00 75.88 89 SER A N 1
ATOM 644 C CA . SER A 1 89 ? 21.550 16.026 -3.317 1.00 75.88 89 SER A CA 1
ATOM 645 C C . SER A 1 89 ? 20.376 16.986 -3.164 1.00 75.88 89 SER A C 1
ATOM 647 O O . SER A 1 89 ? 20.292 17.986 -3.886 1.00 75.88 89 SER A O 1
ATOM 649 N N . LEU A 1 90 ? 19.477 16.683 -2.226 1.00 83.81 90 LEU A N 1
ATOM 650 C CA . LEU A 1 90 ? 18.313 17.502 -1.900 1.00 83.81 90 LEU A CA 1
ATOM 651 C C . LEU A 1 90 ? 18.291 17.805 -0.397 1.00 83.81 90 LEU A C 1
ATOM 653 O O . LEU A 1 90 ? 18.429 16.894 0.418 1.00 83.81 90 LEU A O 1
ATOM 657 N N . THR A 1 91 ? 18.031 19.064 -0.050 1.00 83.31 91 THR A N 1
ATOM 658 C CA . THR A 1 91 ? 17.770 19.518 1.321 1.00 83.31 91 THR A CA 1
ATOM 659 C C . THR A 1 91 ? 16.276 19.766 1.488 1.00 83.31 91 THR A C 1
ATOM 661 O O . THR A 1 91 ? 15.672 20.475 0.683 1.00 83.31 91 THR A O 1
ATOM 664 N N . VAL A 1 92 ? 15.678 19.180 2.527 1.00 85.12 92 VAL A N 1
ATOM 665 C CA . VAL A 1 92 ? 14.247 19.310 2.839 1.00 85.12 92 VAL A CA 1
ATOM 666 C C . VAL A 1 92 ? 14.084 19.970 4.207 1.00 85.12 92 VAL A C 1
ATOM 668 O O . VAL A 1 92 ? 14.535 19.427 5.212 1.00 85.12 92 VAL A O 1
ATOM 671 N N . GLU A 1 93 ? 13.421 21.124 4.251 1.00 85.56 93 GLU A N 1
ATOM 672 C CA . GLU A 1 93 ? 13.041 21.826 5.483 1.00 85.56 93 GLU A CA 1
ATOM 673 C C . GLU A 1 93 ? 11.545 21.623 5.752 1.00 85.56 93 GLU A C 1
ATOM 675 O O . GLU A 1 93 ? 10.732 21.691 4.828 1.00 85.56 93 GLU A O 1
ATOM 680 N N . ILE A 1 94 ? 11.178 21.376 7.013 1.00 89.50 94 ILE A N 1
ATOM 681 C CA . ILE A 1 94 ? 9.805 21.079 7.440 1.00 89.50 94 ILE A CA 1
ATOM 682 C C . ILE A 1 94 ? 9.432 22.026 8.584 1.00 89.50 94 ILE A C 1
ATOM 684 O O . ILE A 1 94 ? 10.037 21.968 9.654 1.00 89.50 94 ILE A O 1
ATOM 688 N N . GLU A 1 95 ? 8.432 22.879 8.374 1.00 86.00 95 GLU A N 1
ATOM 689 C CA . GLU A 1 95 ? 7.931 23.840 9.364 1.00 86.00 95 GLU A CA 1
ATOM 690 C C . GLU A 1 95 ? 6.446 23.560 9.660 1.00 86.00 95 GLU A C 1
ATOM 692 O O . GLU A 1 95 ? 5.670 23.375 8.719 1.00 86.00 95 GLU A O 1
ATOM 697 N N . PRO A 1 96 ? 6.003 23.526 10.930 1.00 80.25 96 PRO A N 1
ATOM 698 C CA . PRO A 1 96 ? 4.575 23.535 11.239 1.00 80.25 96 PRO A CA 1
ATOM 699 C C . PRO A 1 96 ? 3.959 24.887 10.833 1.00 80.25 96 PRO A C 1
ATOM 701 O O . PRO A 1 96 ? 4.613 25.925 10.971 1.00 80.25 96 PRO A O 1
ATOM 704 N N . VAL A 1 97 ? 2.722 24.874 10.321 1.00 74.19 97 VAL A N 1
ATOM 705 C CA . VAL A 1 97 ? 1.973 26.084 9.905 1.00 74.19 97 VAL A CA 1
ATOM 706 C C . VAL A 1 97 ? 0.898 26.437 10.918 1.00 74.19 97 VAL A C 1
ATOM 708 O O . VAL A 1 97 ? 0.167 25.510 11.331 1.00 74.19 97 VAL A O 1
#

pLDDT: mean 75.15, std 20.42, range [32.19, 97.44]

Radius of gyration: 21.32 Å; chains: 1; bounding box: 38×47×41 Å